Protein AF-A0A1B6CT94-F1 (afdb_monomer)

Sequence (150 aa):
MHCLALYVGDNDDYGRMLRRTLMRYLNLSLILVLRSISSAV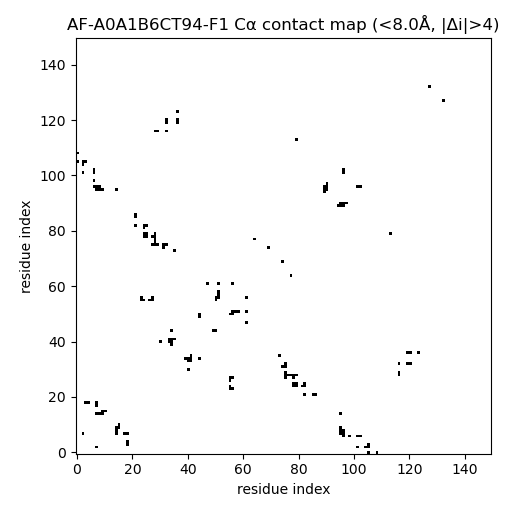KRRFPTMDHIVEAGFMTPLELQMFQAVPNVEFNTYWIPCTWFICLLKEAKKENKNLCDPQGLKIIVEEFNEFRSKCGLLWSYDWISIPLVYTQVVTLATYSFFLAALVG

Nearest PDB structures (foldseek):
  8d1n-assembly1_E  TM=9.721E-01  e=3.087E-11  Bos taurus
  6n26-assembly1_A  TM=9.338E-01  e=4.443E-11  Gallus gallus
  5t5n-assembly1_A  TM=9.372E-01  e=4.931E-11  Gallus gallus
  4rdq-assembly1_A  TM=9.658E-01  e=1.470E-10  Gallus gallus
  9ctq-assembly1_D  TM=9.428E-01  e=3.045E-10  Homo sapiens

Mean predicted aligned error: 5.52 Å

Secondary structure (DSSP, 8-state):
-HHHHHHS--SSHHHHHHHHHHHHHHHHHHHHHHHHH-HHHHHH--SHHHHHHTTSS-HHHHHHHHTS--SSS--TTHHHHHHHHHHHHHHHTTSS---HHHHHHHHHHHHHHHHHHHHHHHHHHSPPPHHHHHHHHHHHHHHHHHHHH-

Organism: NCBI:txid38151

Foldseek 3Di:
DVLLVVQQDDPDPVSVVLSVLLVLLLVQLLLLLCCVQPPVSCVCDVDVVSCCVVPSAPPVRVVVQVPPDDPPDRS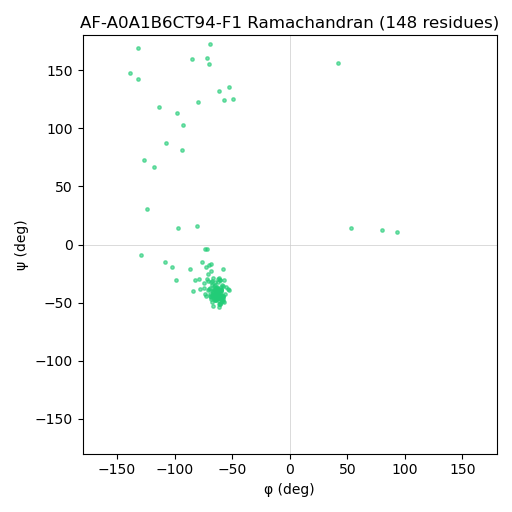SCVSVVVSVVSLVVCVVVVNRRVDPVSSVVVVVVSVVSVVVSVVSVCPSVDDDPVVVVVVVVCVVVVVVVVVVVD

Structure (mmCIF, N/CA/C/O backbone):
data_AF-A0A1B6CT94-F1
#
_entry.id   AF-A0A1B6CT94-F1
#
loop_
_atom_site.group_PDB
_atom_site.id
_atom_site.type_symbol
_atom_site.label_atom_id
_atom_site.label_alt_id
_atom_site.label_comp_id
_atom_site.label_asym_id
_atom_site.label_entity_id
_atom_site.label_seq_id
_atom_site.pdbx_PDB_ins_code
_atom_site.Cartn_x
_atom_site.Cartn_y
_atom_site.Cartn_z
_atom_site.occupancy
_atom_site.B_iso_or_equiv
_atom_site.auth_seq_id
_atom_site.auth_comp_id
_atom_site.auth_asym_id
_atom_site.auth_atom_id
_atom_site.pdbx_PDB_model_num
ATOM 1 N N . MET A 1 1 ? 4.067 3.083 14.085 1.00 63.34 1 MET A N 1
ATOM 2 C CA . MET A 1 1 ? 2.742 2.867 14.729 1.00 63.34 1 MET A CA 1
ATOM 3 C C . MET A 1 1 ? 2.818 2.280 16.150 1.00 63.34 1 MET A C 1
ATOM 5 O O . MET A 1 1 ? 1.894 1.601 16.583 1.00 63.34 1 MET A O 1
ATOM 9 N N . HIS A 1 2 ? 3.848 2.603 16.943 1.00 77.56 2 HIS A N 1
ATOM 10 C CA . HIS A 1 2 ? 3.808 2.352 18.396 1.00 77.56 2 HIS A CA 1
ATOM 11 C C . HIS A 1 2 ? 2.784 3.262 19.100 1.00 77.56 2 HIS A C 1
ATOM 13 O O . HIS A 1 2 ? 2.227 2.889 20.126 1.00 77.56 2 HIS A O 1
ATOM 19 N N . CYS A 1 3 ? 2.453 4.404 18.485 1.00 82.38 3 CYS A N 1
ATOM 20 C CA . CYS A 1 3 ? 1.421 5.341 18.926 1.00 82.38 3 CYS A CA 1
ATOM 21 C C . CYS A 1 3 ? 0.045 4.690 19.158 1.00 82.38 3 CYS A C 1
ATOM 23 O O . CYS A 1 3 ? -0.602 5.010 20.147 1.00 82.38 3 CYS A O 1
ATOM 25 N N . LEU A 1 4 ? -0.392 3.734 18.326 1.00 84.19 4 LEU A N 1
ATOM 26 C CA . LEU A 1 4 ? -1.669 3.046 18.556 1.00 84.19 4 LEU A CA 1
ATOM 27 C C . LEU A 1 4 ? -1.658 2.190 19.825 1.00 84.19 4 LEU A C 1
ATOM 29 O O . LEU A 1 4 ? -2.675 2.099 20.498 1.00 84.19 4 LEU A O 1
ATOM 33 N N . ALA A 1 5 ? -0.532 1.556 20.153 1.00 84.06 5 ALA A N 1
ATOM 34 C CA . ALA A 1 5 ? -0.419 0.766 21.377 1.00 84.06 5 ALA A CA 1
ATOM 35 C C . ALA A 1 5 ? -0.369 1.651 22.632 1.00 84.06 5 ALA A C 1
ATOM 37 O O . ALA A 1 5 ? -0.817 1.223 23.688 1.00 84.06 5 ALA A O 1
ATOM 38 N N . LEU A 1 6 ? 0.166 2.869 22.503 1.00 82.81 6 LEU A N 1
ATOM 39 C CA . LEU A 1 6 ? 0.337 3.814 23.607 1.00 82.81 6 LEU A CA 1
ATOM 40 C C . LEU A 1 6 ? -0.924 4.636 23.896 1.00 82.81 6 LEU A C 1
ATOM 42 O O . LEU A 1 6 ? -1.231 4.884 25.055 1.00 82.81 6 LEU A O 1
ATOM 46 N N . TYR A 1 7 ? -1.638 5.070 22.853 1.00 82.06 7 TYR A N 1
ATOM 47 C CA . TYR A 1 7 ? -2.717 6.057 22.982 1.00 82.06 7 TYR A CA 1
ATOM 48 C C . TYR A 1 7 ? -4.128 5.489 22.788 1.00 82.06 7 TYR A C 1
ATOM 50 O O . TYR A 1 7 ? -5.091 6.161 23.149 1.00 82.06 7 TYR A O 1
ATOM 58 N N . VAL A 1 8 ? -4.282 4.279 22.236 1.00 79.75 8 VAL A N 1
ATOM 59 C CA . VAL A 1 8 ? -5.581 3.584 22.190 1.00 79.75 8 VAL A CA 1
ATOM 60 C C . VAL A 1 8 ? -5.676 2.698 23.428 1.00 79.75 8 VAL A C 1
ATOM 62 O O . VAL A 1 8 ? -5.032 1.647 23.485 1.00 79.75 8 VAL A O 1
ATOM 65 N N . GLY A 1 9 ? -6.438 3.158 24.421 1.00 70.31 9 GLY A N 1
ATOM 66 C CA . GLY A 1 9 ? -6.381 2.667 25.797 1.00 70.31 9 GLY A CA 1
ATOM 67 C C . GLY A 1 9 ? -6.897 1.246 26.062 1.00 70.31 9 GLY A C 1
ATOM 68 O O . GLY A 1 9 ? -7.444 0.576 25.186 1.00 70.31 9 GLY A O 1
ATOM 69 N N . ASP A 1 10 ? -6.640 0.854 27.312 1.00 65.31 10 ASP A N 1
ATOM 70 C CA . ASP A 1 10 ? -6.960 -0.343 28.099 1.00 65.31 10 ASP A CA 1
ATOM 71 C C . ASP A 1 10 ? -6.865 -1.761 27.498 1.00 65.31 10 ASP A C 1
ATOM 73 O O . ASP A 1 10 ? -6.858 -2.025 26.288 1.00 65.31 10 ASP A O 1
ATOM 77 N N . ASN A 1 11 ? -6.683 -2.704 28.430 1.00 68.88 11 ASN A N 1
ATOM 78 C CA . ASN A 1 11 ? -6.577 -4.152 28.217 1.00 68.88 11 ASN A CA 1
ATOM 79 C C . ASN A 1 11 ? -7.950 -4.829 28.054 1.00 68.88 11 ASN A C 1
ATOM 81 O O . ASN A 1 11 ? -8.053 -6.051 28.171 1.00 68.88 11 ASN A O 1
ATOM 85 N N . ASP A 1 12 ? -9.001 -4.053 27.795 1.00 83.31 12 ASP A N 1
ATOM 86 C CA . ASP A 1 12 ? -10.320 -4.577 27.478 1.00 83.31 12 ASP A CA 1
ATOM 87 C C . ASP A 1 12 ? -10.334 -5.230 26.084 1.00 83.31 12 ASP A C 1
ATOM 89 O O . ASP A 1 12 ? -9.524 -4.941 25.191 1.00 83.31 12 ASP A O 1
ATOM 93 N N . ASP A 1 13 ? -11.271 -6.158 25.880 1.00 86.00 13 ASP A N 1
ATOM 94 C CA . ASP A 1 13 ? -11.415 -6.840 24.591 1.00 86.00 13 ASP A CA 1
ATOM 95 C C . ASP A 1 13 ? -11.735 -5.849 23.460 1.00 86.00 13 ASP A C 1
ATOM 97 O O . ASP A 1 13 ? -11.300 -6.048 22.320 1.00 86.00 13 ASP A O 1
ATOM 101 N N . TYR A 1 14 ? -12.436 -4.757 23.784 1.00 85.56 14 TYR A N 1
ATOM 102 C CA . TYR A 1 14 ? -12.765 -3.685 22.851 1.00 85.56 14 TYR A CA 1
ATOM 103 C C . TYR A 1 14 ? -11.521 -2.914 22.392 1.00 85.56 14 TYR A C 1
ATOM 105 O O . TYR A 1 14 ? -11.267 -2.848 21.188 1.00 85.56 14 TYR A O 1
ATOM 113 N N . GLY A 1 15 ? -10.688 -2.407 23.308 1.00 86.25 15 GLY A N 1
ATOM 114 C CA . GLY A 1 15 ? -9.435 -1.726 22.980 1.00 86.25 15 GLY A CA 1
ATOM 115 C C . GLY A 1 15 ? -8.479 -2.630 22.203 1.00 86.25 15 GLY A C 1
ATOM 116 O O . GLY A 1 15 ? -7.884 -2.210 21.203 1.00 86.25 15 GLY A O 1
ATOM 117 N N . ARG A 1 16 ? -8.402 -3.920 22.567 1.00 87.62 16 ARG A N 1
ATOM 118 C CA . ARG A 1 16 ? -7.643 -4.919 21.796 1.00 87.62 16 ARG A CA 1
ATOM 119 C C . ARG A 1 16 ? -8.163 -5.039 20.362 1.00 87.62 16 ARG A C 1
ATOM 121 O O . ARG A 1 16 ? -7.358 -5.055 19.427 1.00 87.62 16 ARG A O 1
ATOM 128 N N . MET A 1 17 ? -9.478 -5.137 20.173 1.00 90.75 17 MET A N 1
ATOM 129 C CA . MET A 1 17 ? -10.086 -5.253 18.845 1.00 90.75 17 MET A CA 1
ATOM 130 C C . MET A 1 17 ? -9.902 -3.977 18.015 1.00 90.75 17 MET A C 1
ATOM 132 O O . MET A 1 17 ? -9.577 -4.059 16.827 1.00 90.75 17 MET A O 1
ATOM 136 N N . LEU A 1 18 ? -10.026 -2.807 18.642 1.00 91.19 18 LEU A N 1
ATOM 137 C CA . LEU A 1 18 ? -9.819 -1.505 18.017 1.00 91.19 18 LEU A CA 1
ATOM 138 C C . LEU A 1 18 ? -8.384 -1.365 17.492 1.00 91.19 18 LEU A C 1
ATOM 140 O O . LEU A 1 18 ? -8.189 -1.096 16.305 1.00 91.19 18 LEU A O 1
ATOM 144 N N . ARG A 1 19 ? -7.370 -1.650 18.324 1.00 90.88 19 ARG A N 1
ATOM 145 C CA . ARG A 1 19 ? -5.951 -1.631 17.913 1.00 90.88 19 ARG A CA 1
ATOM 146 C C . ARG A 1 19 ? -5.679 -2.580 16.744 1.00 90.88 19 ARG A C 1
ATOM 148 O O . ARG A 1 19 ? -5.014 -2.198 15.780 1.00 90.88 19 ARG A O 1
ATOM 155 N N . ARG A 1 20 ? -6.213 -3.808 16.802 1.00 93.25 20 ARG A N 1
ATOM 156 C CA . ARG A 1 20 ? -6.063 -4.807 15.726 1.00 93.25 20 ARG A CA 1
ATOM 157 C C . ARG A 1 20 ? -6.700 -4.340 14.422 1.00 93.25 20 ARG A C 1
ATOM 159 O O . ARG A 1 20 ? -6.090 -4.495 13.369 1.00 93.25 20 ARG A O 1
ATOM 166 N N . THR A 1 21 ? -7.890 -3.753 14.490 1.00 95.12 21 THR A N 1
ATOM 167 C CA . THR A 1 21 ? -8.628 -3.277 13.313 1.00 95.12 21 THR A CA 1
ATOM 168 C C . THR A 1 21 ? -7.941 -2.073 12.672 1.00 95.12 21 THR A C 1
ATOM 170 O O . THR A 1 21 ? -7.717 -2.077 11.465 1.00 95.12 21 THR A O 1
ATOM 173 N N . LEU A 1 22 ? -7.494 -1.099 13.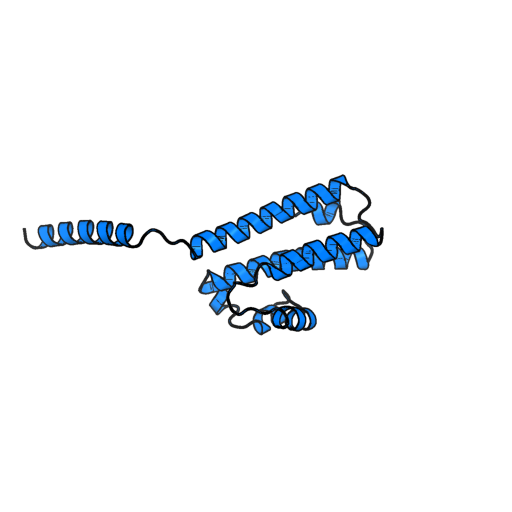472 1.00 95.00 22 LEU A N 1
ATOM 174 C CA . LEU A 1 22 ? -6.733 0.059 12.991 1.00 95.00 22 LEU A CA 1
ATOM 175 C C . LEU A 1 22 ? -5.430 -0.363 12.289 1.00 95.00 22 LEU A C 1
ATOM 177 O O . LEU A 1 22 ? -5.161 0.068 11.168 1.00 95.00 22 LEU A O 1
ATOM 181 N N . MET A 1 23 ? -4.645 -1.262 12.896 1.00 96.00 23 MET A N 1
ATOM 182 C CA . MET A 1 23 ? -3.446 -1.824 12.255 1.00 96.00 23 MET A CA 1
ATOM 183 C C . MET A 1 23 ? -3.783 -2.569 10.958 1.00 96.00 23 MET A C 1
ATOM 185 O O . MET A 1 23 ? -3.086 -2.422 9.953 1.00 96.00 23 MET A O 1
ATOM 189 N N . ARG A 1 24 ? -4.855 -3.369 10.970 1.00 97.56 24 ARG A N 1
ATOM 190 C CA . ARG A 1 24 ? -5.280 -4.156 9.811 1.00 97.56 24 ARG A CA 1
ATOM 191 C C . ARG A 1 24 ? -5.696 -3.267 8.643 1.00 97.56 24 ARG A C 1
ATOM 193 O O . ARG A 1 24 ? -5.317 -3.582 7.523 1.00 97.56 24 ARG A O 1
ATOM 200 N N . TYR A 1 25 ? -6.368 -2.141 8.879 1.00 98.12 25 TYR A N 1
ATOM 201 C CA . TYR A 1 25 ? -6.692 -1.184 7.817 1.00 98.12 25 TYR A CA 1
ATOM 202 C C . TYR A 1 25 ? -5.454 -0.564 7.165 1.00 98.12 25 TYR A C 1
ATOM 204 O O . TYR A 1 25 ? -5.440 -0.400 5.945 1.00 98.12 25 TYR A O 1
ATOM 212 N N . LEU A 1 26 ? -4.385 -0.291 7.922 1.00 97.62 26 LEU A N 1
ATOM 213 C CA . LEU A 1 26 ? -3.139 0.176 7.304 1.00 97.62 26 LEU A CA 1
ATOM 214 C C . LEU A 1 26 ? -2.475 -0.925 6.481 1.00 97.62 26 LEU A C 1
ATOM 216 O O . LEU A 1 26 ? -2.105 -0.694 5.332 1.00 97.62 26 LEU A O 1
ATOM 220 N N . ASN A 1 27 ? -2.395 -2.142 7.020 1.00 97.75 27 ASN A N 1
ATOM 221 C CA . ASN A 1 27 ? -1.861 -3.286 6.280 1.00 97.75 27 ASN A CA 1
ATOM 222 C C . ASN A 1 27 ? -2.670 -3.568 5.005 1.00 97.75 27 ASN A C 1
ATOM 224 O O . ASN A 1 27 ? -2.094 -3.878 3.964 1.00 97.75 27 ASN A O 1
ATOM 228 N N . LEU A 1 28 ? -3.994 -3.408 5.068 1.00 98.06 28 LEU A N 1
ATOM 229 C CA . LEU A 1 28 ? -4.884 -3.566 3.928 1.00 98.06 28 LEU A CA 1
ATOM 230 C C . LEU A 1 28 ? -4.659 -2.471 2.873 1.00 98.06 28 LEU A C 1
ATOM 232 O O . LEU A 1 28 ? -4.557 -2.773 1.689 1.00 98.06 28 LEU A O 1
ATOM 236 N N . SER A 1 29 ? -4.505 -1.208 3.276 1.00 97.69 29 SER A N 1
ATOM 237 C CA . SER A 1 29 ? -4.124 -0.137 2.342 1.00 97.69 29 SER A CA 1
ATOM 238 C C . SER A 1 29 ? -2.793 -0.447 1.650 1.00 97.69 29 SER A C 1
ATOM 240 O O . SER A 1 29 ? -2.672 -0.282 0.436 1.00 97.69 29 SER A O 1
ATOM 242 N N . LEU A 1 30 ? -1.793 -0.912 2.407 1.00 97.88 30 LEU A N 1
ATOM 243 C CA . LEU A 1 30 ? -0.478 -1.240 1.863 1.00 97.88 30 LEU A CA 1
ATOM 244 C C . LEU A 1 30 ? -0.555 -2.400 0.865 1.00 97.88 30 LEU A C 1
ATOM 246 O O . LEU A 1 30 ? -0.001 -2.295 -0.228 1.00 97.88 30 LEU A O 1
ATOM 250 N N . ILE A 1 31 ? -1.254 -3.491 1.203 1.00 97.56 31 ILE A N 1
ATOM 251 C CA . ILE A 1 31 ? -1.344 -4.652 0.311 1.00 97.56 31 ILE A CA 1
ATOM 252 C C . ILE A 1 31 ? -2.087 -4.310 -0.985 1.00 97.56 31 ILE A C 1
ATOM 254 O O . ILE A 1 31 ? -1.694 -4.793 -2.043 1.00 97.56 31 ILE A O 1
ATOM 258 N N . LEU A 1 32 ? -3.097 -3.434 -0.935 1.00 96.88 32 LEU A N 1
ATOM 259 C CA . LEU A 1 32 ? -3.823 -2.975 -2.122 1.00 96.88 32 LEU A CA 1
ATOM 260 C C . LEU A 1 32 ? -2.933 -2.144 -3.062 1.00 96.88 32 LEU A C 1
ATOM 262 O O . LEU A 1 32 ? -2.933 -2.398 -4.271 1.00 96.88 32 LEU A O 1
ATOM 266 N N . VAL A 1 33 ? -2.123 -1.218 -2.527 1.00 96.88 33 VAL A N 1
ATOM 267 C CA . VAL A 1 33 ? -1.120 -0.494 -3.335 1.00 96.88 33 VAL A CA 1
ATOM 268 C C . VAL A 1 33 ? -0.111 -1.468 -3.927 1.00 96.88 33 VAL A C 1
ATOM 270 O O . VAL A 1 33 ? 0.074 -1.503 -5.141 1.00 96.88 33 VAL A O 1
ATOM 273 N N . LEU A 1 34 ? 0.511 -2.302 -3.089 1.00 97.44 34 LEU A N 1
ATOM 274 C CA . LEU A 1 34 ? 1.564 -3.220 -3.523 1.00 97.44 34 LEU A CA 1
ATOM 275 C C . LEU A 1 34 ? 1.070 -4.209 -4.579 1.00 97.44 34 LEU A C 1
ATOM 277 O O . LEU A 1 34 ? 1.776 -4.484 -5.540 1.00 97.44 34 L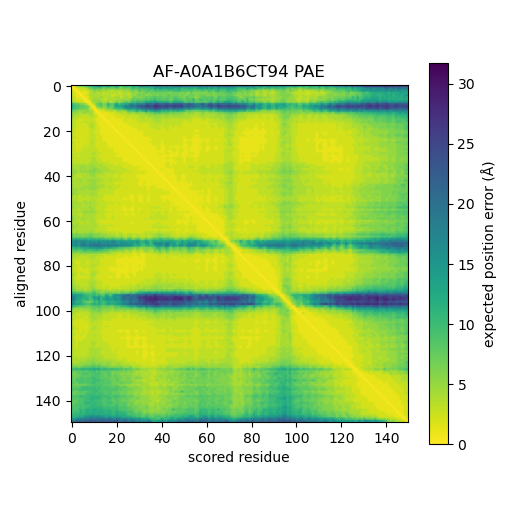EU A O 1
ATOM 281 N N . ARG A 1 35 ? -0.155 -4.716 -4.444 1.00 96.00 35 ARG A N 1
ATOM 282 C CA . ARG A 1 35 ? -0.794 -5.579 -5.442 1.00 96.00 35 ARG A CA 1
ATOM 283 C C . ARG A 1 35 ? -0.962 -4.894 -6.801 1.00 96.00 35 ARG A C 1
ATOM 285 O O . ARG A 1 35 ? -0.966 -5.577 -7.822 1.00 96.00 35 ARG A O 1
ATOM 292 N N . SER A 1 36 ? -1.136 -3.576 -6.808 1.00 94.06 36 SER A N 1
ATOM 293 C CA . SER A 1 36 ? -1.348 -2.798 -8.030 1.00 94.06 36 SER A CA 1
ATOM 294 C C . SER A 1 36 ? -0.042 -2.554 -8.784 1.00 94.06 36 SER A C 1
ATOM 296 O O . SER A 1 36 ? -0.037 -2.665 -10.003 1.00 94.06 36 SER A O 1
ATOM 298 N N . ILE A 1 37 ? 1.052 -2.316 -8.053 1.00 95.56 37 ILE A N 1
ATOM 299 C CA . ILE A 1 37 ? 2.350 -1.908 -8.619 1.00 95.56 37 ILE A CA 1
ATOM 300 C C . ILE A 1 37 ? 3.379 -3.055 -8.703 1.00 95.56 37 ILE A C 1
ATOM 302 O O . ILE A 1 37 ? 4.360 -2.985 -9.433 1.00 95.56 37 ILE A O 1
ATOM 306 N N . SER A 1 38 ? 3.198 -4.142 -7.941 1.00 97.00 38 SER A N 1
ATOM 307 C CA . SER A 1 38 ? 4.145 -5.264 -7.872 1.00 97.00 38 SER A CA 1
ATOM 308 C C . SER A 1 38 ? 3.556 -6.547 -8.448 1.00 97.00 38 SER A C 1
ATOM 310 O O . SER A 1 38 ? 2.621 -7.137 -7.901 1.00 97.00 38 SER A O 1
ATOM 312 N N . SER A 1 39 ? 4.184 -7.065 -9.507 1.00 96.56 39 SER A N 1
ATOM 313 C CA . SER A 1 39 ? 3.808 -8.342 -10.129 1.00 96.56 39 SER A CA 1
ATOM 314 C C . SER A 1 39 ? 3.958 -9.540 -9.181 1.00 96.56 39 SER A C 1
ATOM 316 O O . SER A 1 39 ? 3.175 -10.488 -9.244 1.00 96.56 39 SER A O 1
ATOM 318 N N . ALA A 1 40 ? 4.927 -9.508 -8.261 1.00 97.94 40 ALA A N 1
ATOM 319 C CA . ALA A 1 40 ? 5.100 -10.544 -7.245 1.00 97.94 40 ALA A CA 1
ATOM 320 C C . ALA A 1 40 ? 3.919 -10.577 -6.264 1.00 97.94 40 ALA A C 1
ATOM 322 O O . ALA A 1 40 ? 3.370 -11.646 -5.996 1.00 97.94 40 ALA A O 1
ATOM 323 N N . VAL A 1 41 ? 3.477 -9.409 -5.788 1.00 97.62 41 VAL A N 1
ATOM 324 C CA . VAL A 1 41 ? 2.332 -9.304 -4.872 1.00 97.62 41 VAL A CA 1
ATOM 325 C C . VAL A 1 41 ? 1.024 -9.616 -5.599 1.00 97.62 41 VAL A C 1
ATOM 327 O O . VAL A 1 41 ? 0.199 -10.350 -5.059 1.00 97.62 41 VAL A O 1
ATOM 330 N N . LYS A 1 42 ? 0.861 -9.171 -6.852 1.00 96.75 42 LYS A N 1
ATOM 331 C CA . LYS A 1 42 ? -0.301 -9.511 -7.690 1.00 96.75 42 LYS A CA 1
ATOM 332 C C . LYS A 1 42 ? -0.439 -11.015 -7.929 1.00 96.75 42 LYS A C 1
ATOM 334 O O . LYS A 1 42 ? -1.553 -11.524 -7.891 1.00 96.75 42 LYS A O 1
ATOM 339 N N . ARG A 1 43 ? 0.673 -11.735 -8.128 1.00 97.56 43 ARG A N 1
ATOM 340 C CA . ARG A 1 43 ? 0.672 -13.207 -8.241 1.00 97.56 43 ARG A CA 1
ATOM 341 C C . ARG A 1 43 ? 0.308 -13.901 -6.931 1.00 97.56 43 ARG A C 1
ATOM 343 O O . ARG A 1 43 ? -0.337 -14.938 -6.9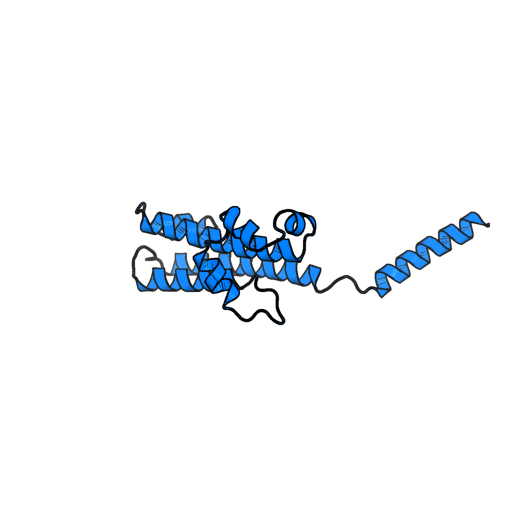71 1.00 97.56 43 ARG A O 1
ATOM 350 N N . ARG A 1 44 ? 0.708 -13.341 -5.785 1.00 97.62 44 ARG A N 1
ATOM 351 C CA . ARG A 1 44 ? 0.355 -13.885 -4.465 1.00 97.62 44 ARG A CA 1
ATOM 352 C C . ARG A 1 44 ? -1.104 -13.620 -4.087 1.00 97.62 44 ARG A C 1
ATOM 354 O O . ARG A 1 44 ? -1.710 -14.456 -3.431 1.00 97.62 44 ARG A O 1
ATOM 361 N N . PHE A 1 45 ? -1.663 -12.487 -4.510 1.00 97.44 45 PHE A N 1
ATOM 362 C CA . PHE A 1 45 ? -3.052 -12.109 -4.241 1.00 97.44 45 PHE A CA 1
ATOM 363 C C . PHE A 1 45 ? -3.801 -11.770 -5.548 1.00 97.44 45 PHE A C 1
ATOM 365 O O . PHE A 1 45 ? -4.067 -10.597 -5.815 1.00 97.44 45 PHE A O 1
ATOM 372 N N . PRO A 1 46 ? -4.147 -12.747 -6.410 1.00 96.25 46 PRO A N 1
ATOM 373 C CA . PRO A 1 46 ? -4.732 -12.487 -7.734 1.00 96.25 46 PRO A CA 1
ATOM 374 C C . PRO A 1 46 ? -6.186 -12.012 -7.733 1.00 96.25 46 PRO A C 1
ATOM 376 O O . PRO A 1 46 ? -6.610 -11.384 -8.702 1.00 96.25 46 PRO A O 1
ATOM 379 N N . THR A 1 47 ? -6.932 -12.230 -6.652 1.00 95.81 47 THR A N 1
ATOM 380 C CA . THR A 1 47 ? -8.303 -11.718 -6.483 1.00 95.81 47 THR A CA 1
ATOM 381 C C . THR A 1 47 ? -8.461 -11.053 -5.119 1.00 95.81 47 THR A C 1
ATOM 383 O O . THR A 1 47 ? -7.569 -11.146 -4.273 1.00 95.81 47 THR A O 1
ATOM 386 N N . MET A 1 48 ? -9.579 -10.353 -4.908 1.00 95.31 48 MET A N 1
ATOM 387 C CA . MET A 1 48 ? -9.906 -9.812 -3.585 1.00 95.31 48 MET A CA 1
ATOM 388 C C . MET A 1 48 ? -10.195 -10.927 -2.571 1.00 95.31 48 MET A C 1
ATOM 390 O O . MET A 1 48 ? -9.875 -10.762 -1.399 1.00 95.31 48 MET A O 1
ATOM 394 N N . ASP A 1 49 ? -10.689 -12.087 -3.011 1.00 96.75 49 ASP A N 1
ATOM 395 C CA . ASP A 1 49 ? -10.936 -13.232 -2.123 1.00 96.75 49 ASP A CA 1
ATOM 396 C C . ASP A 1 49 ? -9.642 -13.730 -1.474 1.00 96.75 49 ASP A C 1
ATOM 398 O O . ASP A 1 49 ? -9.614 -13.963 -0.272 1.00 96.75 49 ASP A O 1
ATOM 402 N N . HIS A 1 50 ? -8.521 -13.739 -2.207 1.00 97.75 50 HIS A N 1
ATOM 403 C CA . HIS A 1 50 ? -7.207 -14.075 -1.639 1.00 97.75 50 HIS A CA 1
ATOM 404 C C . HIS A 1 50 ? -6.775 -13.099 -0.527 1.00 97.75 50 HIS A C 1
ATOM 406 O O . HIS A 1 50 ? -6.015 -13.465 0.368 1.00 97.75 50 HIS A O 1
ATOM 412 N N . ILE A 1 51 ? -7.223 -11.839 -0.582 1.00 97.25 51 ILE A N 1
ATOM 413 C CA . ILE A 1 51 ? -6.956 -10.837 0.464 1.00 97.25 51 ILE A CA 1
ATOM 414 C C . ILE A 1 51 ? -7.813 -11.126 1.703 1.00 97.25 51 ILE A C 1
ATOM 416 O O . ILE A 1 51 ? -7.331 -10.969 2.831 1.00 97.25 51 ILE A O 1
ATOM 420 N N . VAL A 1 52 ? -9.058 -11.567 1.495 1.00 97.69 52 VAL A N 1
ATOM 421 C CA . VAL A 1 52 ? -9.970 -11.981 2.567 1.00 97.69 52 VAL A CA 1
ATOM 422 C C . VAL A 1 52 ? -9.473 -13.255 3.249 1.00 97.69 52 VAL A C 1
ATOM 424 O O . VAL A 1 52 ? -9.326 -13.273 4.468 1.00 97.69 52 VAL A O 1
ATOM 427 N N . GLU A 1 53 ? -9.125 -14.286 2.480 1.00 97.06 53 GLU A N 1
ATOM 428 C CA . GLU A 1 53 ? -8.582 -15.556 2.981 1.00 97.06 53 GLU A CA 1
ATOM 429 C C . GLU A 1 53 ? -7.279 -15.362 3.767 1.00 97.06 53 GLU A C 1
ATOM 431 O O . GLU A 1 53 ? -7.060 -16.004 4.793 1.00 97.06 53 GLU A O 1
ATOM 436 N N . ALA A 1 54 ? -6.432 -14.423 3.337 1.00 96.44 54 ALA A N 1
ATOM 437 C CA . ALA A 1 54 ? -5.210 -14.061 4.051 1.00 96.44 54 ALA A CA 1
ATOM 438 C C . ALA A 1 54 ? -5.452 -13.231 5.331 1.00 96.44 54 ALA A C 1
ATOM 440 O O . ALA A 1 54 ? -4.498 -12.918 6.045 1.00 96.44 54 ALA A O 1
ATOM 441 N N . GLY A 1 55 ? -6.701 -12.859 5.631 1.00 96.19 55 GLY A N 1
ATOM 442 C CA . GLY A 1 55 ? -7.090 -12.165 6.859 1.00 96.19 55 GLY A CA 1
ATOM 443 C C . GLY A 1 55 ? -6.825 -10.657 6.867 1.00 96.19 55 GLY A C 1
ATOM 444 O O . GLY A 1 55 ? -6.902 -10.028 7.926 1.00 96.19 55 GLY A O 1
ATOM 445 N N . PHE A 1 56 ? -6.517 -10.045 5.718 1.00 96.81 56 PHE A N 1
ATOM 446 C CA . PHE A 1 56 ? -6.349 -8.588 5.628 1.00 96.81 56 PHE A CA 1
ATOM 447 C C . PHE A 1 56 ? -7.695 -7.852 5.582 1.00 96.81 56 PHE A C 1
ATOM 449 O O . PHE A 1 56 ? -7.802 -6.730 6.081 1.00 96.81 56 PHE A O 1
ATOM 456 N N . MET A 1 57 ? -8.727 -8.489 5.031 1.00 96.94 57 MET A N 1
ATOM 457 C CA . MET A 1 57 ? -10.074 -7.941 4.870 1.00 96.94 57 MET A CA 1
ATOM 458 C C . MET A 1 57 ? -11.106 -8.961 5.361 1.00 96.94 57 MET A C 1
ATOM 460 O O . MET A 1 57 ? -10.924 -10.159 5.176 1.00 96.94 57 MET A O 1
ATOM 464 N N . THR A 1 58 ? -12.180 -8.513 6.005 1.00 97.38 58 THR A N 1
ATOM 465 C CA . THR A 1 58 ? -13.296 -9.402 6.367 1.00 97.38 58 THR A CA 1
ATOM 466 C C . THR A 1 58 ? -14.282 -9.550 5.199 1.00 97.38 58 THR A C 1
ATOM 468 O O . THR A 1 58 ? -14.330 -8.677 4.331 1.00 97.38 58 THR A O 1
ATOM 471 N N . PRO A 1 59 ? -15.126 -10.599 5.161 1.00 97.19 59 PRO A N 1
ATOM 472 C CA . PRO A 1 59 ? -16.140 -10.732 4.110 1.00 97.19 59 PRO A CA 1
ATOM 473 C C . PRO A 1 59 ? -17.115 -9.545 4.051 1.00 97.19 59 PRO A C 1
ATOM 475 O O . PRO A 1 59 ? -17.514 -9.124 2.969 1.00 97.19 59 PRO A O 1
ATOM 478 N N . LEU A 1 60 ? -17.461 -8.967 5.206 1.00 96.62 60 LEU A N 1
ATOM 479 C CA . LEU A 1 60 ? -18.315 -7.778 5.279 1.00 96.62 60 LEU A CA 1
ATOM 480 C C . LEU A 1 60 ? -17.620 -6.549 4.680 1.00 96.62 60 LEU A C 1
ATOM 482 O O . LEU A 1 60 ? -18.214 -5.800 3.910 1.00 96.62 60 LEU A O 1
ATOM 486 N N . GLU A 1 61 ? -16.342 -6.356 4.994 1.00 97.25 61 GLU A N 1
ATOM 487 C CA . GLU A 1 61 ? -15.560 -5.266 4.412 1.00 97.25 61 GLU A CA 1
ATOM 488 C C . GLU A 1 61 ? -15.373 -5.429 2.910 1.00 97.25 61 GLU A C 1
ATOM 490 O O . GLU A 1 61 ? -15.346 -4.424 2.210 1.00 97.25 61 GLU A O 1
ATOM 495 N N . LEU A 1 62 ? -15.288 -6.661 2.399 1.00 96.12 62 LEU A N 1
ATOM 496 C CA . LEU A 1 62 ? -15.255 -6.902 0.959 1.00 96.12 62 LEU A CA 1
ATOM 497 C C . LEU A 1 62 ? -16.543 -6.421 0.286 1.00 96.12 62 LEU A C 1
ATOM 499 O O . LEU A 1 62 ? -16.473 -5.751 -0.742 1.00 96.12 62 LEU A O 1
ATOM 503 N N . GLN A 1 63 ? -17.704 -6.693 0.884 1.00 96.19 63 GLN A N 1
ATOM 504 C CA . GLN A 1 63 ? -18.981 -6.186 0.374 1.00 96.19 63 GLN A CA 1
ATOM 505 C C . GLN A 1 63 ? -19.004 -4.652 0.370 1.00 96.19 63 GLN A C 1
ATOM 507 O O . GLN A 1 63 ? -19.350 -4.037 -0.637 1.00 96.19 63 GLN A O 1
ATOM 512 N N . MET A 1 64 ? -18.566 -4.023 1.466 1.00 95.25 64 MET A N 1
ATOM 513 C CA . MET A 1 64 ? -18.459 -2.562 1.554 1.00 95.25 64 MET A CA 1
ATOM 514 C C . MET A 1 64 ? -17.462 -1.991 0.539 1.00 95.25 64 MET A C 1
ATOM 516 O O . MET A 1 64 ? -17.706 -0.934 -0.033 1.00 95.25 64 MET A O 1
ATOM 520 N N . PHE A 1 65 ? -16.346 -2.681 0.305 1.00 94.69 65 PHE A N 1
ATOM 521 C CA . PHE A 1 65 ? -15.320 -2.291 -0.656 1.00 94.69 65 PHE A CA 1
ATOM 522 C C . PHE A 1 65 ? -15.840 -2.347 -2.094 1.00 94.69 65 PHE A C 1
ATOM 524 O O . PHE A 1 65 ? -15.604 -1.423 -2.865 1.00 94.69 65 PHE A O 1
ATOM 531 N N . GLN A 1 66 ? -16.570 -3.408 -2.445 1.00 92.94 66 GLN A N 1
ATOM 532 C CA . GLN A 1 66 ? -17.167 -3.597 -3.770 1.00 92.94 66 GLN A CA 1
ATOM 533 C C . GLN A 1 66 ? -18.344 -2.651 -4.036 1.00 92.94 66 GLN A C 1
ATOM 535 O O . GLN A 1 66 ? -18.623 -2.338 -5.189 1.00 92.94 66 GLN A O 1
ATOM 540 N N . ALA A 1 67 ? -19.016 -2.173 -2.985 1.00 92.56 67 ALA A N 1
ATOM 541 C CA . ALA A 1 67 ? -20.081 -1.183 -3.105 1.00 92.56 67 ALA A CA 1
ATOM 542 C C . ALA A 1 67 ? -19.568 0.215 -3.497 1.00 92.56 67 ALA A C 1
ATOM 544 O O . ALA A 1 67 ? -20.355 1.052 -3.939 1.00 92.56 67 ALA A O 1
ATOM 545 N N . VAL A 1 68 ? -18.267 0.491 -3.337 1.00 90.62 68 VAL A N 1
ATOM 546 C CA . VAL A 1 68 ? -17.670 1.762 -3.760 1.00 90.62 68 VAL A CA 1
ATOM 547 C C . VAL A 1 68 ? -17.426 1.728 -5.274 1.00 90.62 68 VAL A C 1
ATOM 549 O O . VAL A 1 68 ? -16.684 0.861 -5.741 1.00 90.62 68 VAL A O 1
ATOM 552 N N . PRO A 1 69 ? -17.983 2.677 -6.054 1.00 83.44 69 PRO A N 1
ATOM 553 C CA . PRO A 1 69 ? -17.741 2.748 -7.492 1.00 83.44 69 PRO A CA 1
ATOM 554 C C . PRO A 1 69 ? -16.242 2.865 -7.798 1.00 83.44 69 PRO A C 1
ATOM 556 O O . PRO A 1 69 ? -15.568 3.773 -7.313 1.00 83.44 69 PRO A O 1
ATOM 559 N N . ASN A 1 70 ? -15.716 1.945 -8.605 1.00 76.31 70 ASN A N 1
ATOM 560 C CA . ASN A 1 70 ? -14.278 1.754 -8.825 1.00 76.31 70 ASN A CA 1
ATOM 561 C C . ASN A 1 70 ? -13.871 1.845 -10.307 1.00 76.31 70 ASN A C 1
ATOM 563 O O . ASN A 1 70 ? -12.924 1.191 -10.736 1.00 76.31 70 ASN A O 1
ATOM 567 N N . VAL A 1 71 ? -14.591 2.650 -11.092 1.00 68.62 71 VAL A N 1
ATOM 568 C CA . VAL A 1 71 ? -14.498 2.650 -12.563 1.00 68.62 71 VAL A CA 1
ATOM 569 C C . VAL A 1 71 ? -13.179 3.241 -13.084 1.00 68.62 71 VAL A C 1
ATOM 571 O O . VAL A 1 71 ? -12.678 2.787 -14.107 1.00 68.62 71 VAL A O 1
ATOM 574 N N . GLU A 1 72 ? -12.585 4.209 -12.378 1.00 68.31 72 GLU A N 1
ATOM 575 C CA . GLU A 1 72 ? -11.476 5.015 -12.927 1.00 68.31 72 GLU A CA 1
ATOM 576 C C . GLU A 1 72 ? -10.231 5.107 -12.032 1.00 68.31 72 GLU A C 1
ATOM 578 O O . GLU A 1 72 ? -9.191 5.594 -12.474 1.00 68.31 72 GLU A O 1
ATOM 583 N N . PHE A 1 73 ? -10.288 4.635 -10.782 1.00 77.25 73 PHE A N 1
ATOM 584 C CA . PHE A 1 73 ? -9.223 4.897 -9.811 1.00 77.25 73 PHE A CA 1
ATOM 585 C C . PHE A 1 73 ? -8.870 3.683 -8.964 1.00 77.25 73 PHE A C 1
ATOM 587 O O . PHE A 1 73 ? -9.722 2.879 -8.585 1.00 77.25 73 PHE A O 1
ATOM 594 N N . ASN A 1 74 ? -7.591 3.599 -8.598 1.00 84.06 74 ASN A N 1
ATOM 595 C CA . ASN A 1 74 ? -7.126 2.648 -7.603 1.00 84.06 74 ASN A CA 1
ATOM 596 C C . ASN A 1 74 ? -7.812 2.917 -6.253 1.00 84.06 74 ASN A C 1
ATOM 598 O O . ASN A 1 74 ? -7.853 4.049 -5.771 1.00 84.06 74 ASN A O 1
ATOM 602 N N . THR A 1 75 ? -8.330 1.867 -5.625 1.00 92.06 75 THR A N 1
ATOM 603 C CA . THR A 1 75 ? -9.140 1.927 -4.405 1.00 92.06 75 THR A CA 1
ATOM 604 C C . THR A 1 75 ? -8.350 1.680 -3.114 1.00 92.06 75 THR A C 1
ATOM 606 O O . THR A 1 75 ? -8.942 1.499 -2.049 1.00 92.06 75 THR A O 1
ATOM 609 N N . TYR A 1 76 ? -7.012 1.730 -3.151 1.00 94.44 76 TYR A N 1
ATOM 610 C CA . TYR A 1 76 ? -6.169 1.552 -1.957 1.00 94.44 76 TYR A CA 1
ATOM 611 C C . TYR A 1 76 ? -6.451 2.551 -0.823 1.00 94.44 76 TYR A C 1
ATOM 613 O O . TYR A 1 76 ? -6.101 2.297 0.326 1.00 94.44 76 TYR A O 1
ATOM 621 N N . TRP A 1 77 ? -7.061 3.697 -1.131 1.00 95.00 77 TRP A N 1
ATOM 622 C CA . TRP A 1 77 ? -7.402 4.736 -0.163 1.00 95.00 77 TRP A CA 1
ATOM 623 C C . TRP A 1 77 ? -8.632 4.390 0.689 1.00 95.00 77 TRP A C 1
ATOM 625 O O . TRP A 1 77 ? -8.841 5.027 1.720 1.00 95.00 77 TRP A O 1
ATOM 635 N N . ILE A 1 78 ? -9.442 3.400 0.302 1.00 96.06 78 ILE A N 1
ATOM 636 C CA . ILE A 1 78 ? -10.680 3.055 1.016 1.00 96.06 78 ILE A CA 1
ATOM 637 C C . ILE A 1 78 ? -10.397 2.650 2.481 1.00 96.06 78 ILE A C 1
ATOM 639 O O . ILE A 1 78 ? -10.987 3.258 3.379 1.00 96.06 78 ILE A O 1
ATOM 643 N N . PRO A 1 79 ? -9.445 1.740 2.783 1.00 97.31 79 PRO A N 1
ATOM 644 C CA . PRO A 1 79 ? -9.086 1.418 4.167 1.00 97.31 79 PRO A CA 1
ATOM 645 C C . PRO A 1 79 ? -8.514 2.605 4.952 1.00 97.31 79 PRO A C 1
ATOM 647 O O . PRO A 1 79 ? -8.711 2.689 6.163 1.00 97.31 79 PRO A O 1
ATOM 650 N N . CYS A 1 80 ? -7.841 3.555 4.288 1.00 97.19 80 CYS A N 1
ATOM 651 C CA . CYS A 1 80 ? -7.404 4.801 4.926 1.00 97.19 80 CYS A CA 1
ATOM 652 C C . CYS A 1 80 ? -8.605 5.621 5.428 1.00 97.19 80 CYS A C 1
ATOM 654 O O . CYS A 1 80 ? -8.566 6.164 6.532 1.00 97.19 80 CYS A O 1
ATOM 656 N N . THR A 1 81 ? -9.685 5.690 4.648 1.00 96.38 81 THR A N 1
ATOM 657 C CA . THR A 1 81 ? -10.928 6.347 5.072 1.00 96.38 81 THR A CA 1
ATOM 658 C C . THR A 1 81 ? -11.564 5.611 6.246 1.00 96.38 81 THR A C 1
ATOM 660 O O . THR A 1 81 ? -11.924 6.247 7.237 1.00 96.38 81 THR A O 1
ATOM 663 N N . TRP A 1 82 ? -11.635 4.277 6.191 1.00 97.56 82 TRP A N 1
ATOM 664 C CA . TRP A 1 82 ? -12.160 3.464 7.294 1.00 97.56 82 TRP A CA 1
ATOM 665 C C . TRP A 1 82 ? -11.366 3.641 8.589 1.00 97.56 82 TRP A C 1
ATOM 667 O O . TRP A 1 82 ? -11.966 3.753 9.654 1.00 97.56 82 TRP A O 1
ATOM 677 N N . PHE A 1 83 ? -10.037 3.743 8.505 1.00 96.88 83 PHE A N 1
ATOM 678 C CA . PHE A 1 83 ? -9.173 4.037 9.649 1.00 96.88 83 PHE A CA 1
ATOM 679 C C . PHE A 1 83 ? -9.558 5.352 10.333 1.00 96.88 83 PHE A C 1
ATOM 681 O O . PHE A 1 83 ? -9.757 5.381 11.546 1.00 96.88 83 PHE A O 1
ATOM 688 N N . ILE A 1 84 ? -9.717 6.433 9.565 1.00 95.69 84 ILE A N 1
ATOM 689 C CA . ILE A 1 84 ? -10.093 7.741 10.116 1.00 95.69 84 ILE A CA 1
ATOM 690 C C . ILE A 1 84 ? -11.520 7.732 10.670 1.00 95.69 84 ILE A C 1
ATOM 692 O O . ILE A 1 84 ? -11.762 8.328 11.719 1.00 95.69 84 ILE A O 1
ATOM 696 N N . CYS A 1 85 ? -12.464 7.068 10.000 1.00 94.88 85 CYS A N 1
ATOM 697 C CA . CYS A 1 85 ? -13.834 6.923 10.495 1.00 94.88 85 CYS A CA 1
ATOM 698 C C . CYS A 1 85 ? -13.871 6.176 11.832 1.00 94.88 85 CYS A C 1
ATOM 700 O O . CYS A 1 85 ? -14.447 6.689 12.788 1.00 94.88 85 CYS A O 1
ATOM 702 N N . LEU A 1 86 ? -13.179 5.038 11.925 1.00 93.25 86 LEU A N 1
ATOM 703 C CA . LEU A 1 86 ? -13.092 4.244 13.149 1.00 93.25 86 LEU A CA 1
ATOM 704 C C . LEU A 1 86 ? -12.423 5.027 14.286 1.00 93.25 86 LEU A C 1
ATOM 706 O O . LEU A 1 86 ? -12.879 4.993 15.425 1.00 93.25 86 LEU A O 1
ATOM 710 N N . LEU A 1 87 ? -11.372 5.792 13.979 1.00 91.00 87 LEU A N 1
ATOM 711 C CA . LEU A 1 87 ? -10.695 6.640 14.959 1.00 91.00 87 LEU A CA 1
ATOM 712 C C . LEU A 1 87 ? -11.605 7.774 15.474 1.00 91.00 87 LEU A C 1
ATOM 714 O O . LEU A 1 87 ? -11.594 8.090 16.664 1.00 91.00 87 LEU A O 1
ATOM 718 N N . LYS A 1 88 ? -12.422 8.376 14.598 1.00 90.25 88 LYS A N 1
ATOM 719 C CA . LYS A 1 88 ? -13.418 9.397 14.973 1.00 90.25 88 LYS A CA 1
ATOM 720 C C . LYS A 1 88 ? -14.541 8.819 15.833 1.00 90.25 88 LYS A C 1
ATOM 722 O O . LYS A 1 88 ? -14.964 9.472 16.785 1.00 90.25 88 LYS A O 1
ATOM 727 N N . GLU A 1 89 ? -15.018 7.625 15.505 1.00 89.75 89 GLU A N 1
ATOM 728 C CA . GLU A 1 89 ? -16.053 6.925 16.265 1.00 89.75 89 GLU A CA 1
ATOM 729 C C . GLU A 1 89 ? -15.554 6.555 17.663 1.00 89.75 89 GLU A C 1
ATOM 731 O O . GLU A 1 89 ? -16.174 6.933 18.657 1.00 89.75 89 GLU A O 1
ATOM 736 N N . ALA A 1 90 ? -14.359 5.966 17.753 1.00 87.00 90 ALA A N 1
ATOM 737 C CA . ALA A 1 90 ? -13.724 5.649 19.027 1.00 87.00 90 ALA A CA 1
ATOM 738 C C . ALA A 1 90 ? -13.515 6.897 19.909 1.00 87.00 90 ALA A C 1
ATOM 740 O O . ALA A 1 90 ? -13.667 6.825 21.128 1.00 87.00 90 ALA A O 1
ATOM 741 N N . LYS A 1 91 ? -13.226 8.062 19.307 1.00 85.19 91 LYS A N 1
ATOM 742 C CA . LYS A 1 91 ? -13.178 9.343 20.028 1.00 85.19 91 LYS A CA 1
ATOM 743 C C . LYS A 1 91 ? -14.557 9.761 20.549 1.00 85.19 91 LYS A C 1
ATOM 745 O O . LYS A 1 91 ? -14.667 10.195 21.690 1.00 85.19 91 LYS A O 1
ATOM 750 N N . LYS A 1 92 ? -15.602 9.670 19.718 1.00 83.06 92 LYS A N 1
ATOM 751 C CA . LYS A 1 92 ? -16.968 10.101 20.068 1.00 83.06 92 LYS A CA 1
ATOM 752 C C . LYS A 1 92 ? -17.543 9.293 21.227 1.00 83.06 92 LYS A C 1
ATOM 754 O O . LYS A 1 92 ? -18.248 9.850 22.061 1.00 83.06 92 LYS A O 1
ATOM 759 N N . GLU A 1 93 ? -17.246 8.001 21.282 1.00 76.50 93 GLU A N 1
ATOM 760 C CA . GLU A 1 93 ? -17.742 7.138 22.351 1.00 76.50 93 GLU A CA 1
ATOM 761 C C . GLU A 1 93 ? -17.070 7.391 23.712 1.00 76.50 93 GLU A C 1
ATOM 763 O O . GLU A 1 93 ? -17.485 6.785 24.694 1.00 76.50 93 GLU A O 1
ATOM 768 N N . ASN A 1 94 ? -16.063 8.276 23.807 1.00 65.19 94 ASN A N 1
ATOM 769 C CA . ASN A 1 94 ? -15.252 8.526 25.014 1.00 65.19 94 ASN A CA 1
ATOM 770 C C . ASN A 1 94 ? -14.617 7.256 25.626 1.00 65.19 94 ASN A C 1
ATOM 772 O O . ASN A 1 94 ? -14.118 7.282 26.749 1.00 65.19 94 ASN A O 1
ATOM 776 N N . LYS A 1 95 ? -14.595 6.144 24.885 1.00 61.12 95 LYS A N 1
ATOM 777 C CA . LYS A 1 95 ? -14.083 4.846 25.331 1.00 61.12 95 LYS A CA 1
ATOM 778 C C . LYS A 1 95 ? -12.619 4.691 24.933 1.00 61.12 95 LYS A C 1
ATOM 780 O O . LYS A 1 95 ? -12.325 4.027 23.951 1.00 61.12 95 LYS A O 1
ATOM 785 N N . ASN A 1 96 ? -11.695 5.262 25.705 1.00 58.97 96 ASN A N 1
ATOM 786 C CA . ASN A 1 96 ? -10.256 4.918 25.668 1.00 58.97 96 ASN A CA 1
ATOM 787 C C . ASN A 1 96 ? -9.355 5.783 24.747 1.00 58.97 96 ASN A C 1
ATOM 789 O O . ASN A 1 96 ? -8.183 5.457 24.570 1.00 58.97 96 ASN A O 1
ATOM 793 N N . LEU A 1 97 ? -9.846 6.905 24.201 1.00 62.72 97 LEU A N 1
ATOM 794 C CA . LEU A 1 97 ? -9.050 7.923 23.478 1.00 62.72 97 LEU A CA 1
ATOM 795 C C . LEU A 1 97 ? -9.136 9.273 24.209 1.00 62.72 97 LEU A C 1
ATOM 797 O O . LEU A 1 97 ? -9.765 10.216 23.734 1.00 62.72 97 LEU A O 1
ATOM 801 N N . CYS A 1 98 ? -8.564 9.336 25.411 1.00 59.34 98 CYS A N 1
ATOM 802 C CA . CYS A 1 98 ? -8.776 10.465 26.324 1.00 59.34 98 CYS A CA 1
ATOM 803 C C . CYS A 1 98 ? -7.808 11.640 26.091 1.00 59.34 98 CYS A C 1
ATOM 805 O O . CYS A 1 98 ? -8.116 12.765 26.469 1.00 59.34 98 CYS A O 1
ATOM 807 N N . ASP A 1 99 ? -6.659 11.403 25.444 1.00 75.38 99 ASP A N 1
ATOM 808 C CA . ASP A 1 99 ? -5.642 12.433 25.212 1.00 75.38 99 ASP A CA 1
ATOM 809 C C . ASP A 1 99 ? -5.742 13.048 23.796 1.00 75.38 99 ASP A C 1
ATOM 811 O O . ASP A 1 99 ? -5.457 12.368 22.798 1.00 75.38 99 ASP A O 1
ATOM 815 N N . PRO A 1 100 ? -6.108 14.342 23.668 1.00 79.62 100 PRO A N 1
ATOM 816 C CA . PRO A 1 100 ? -6.109 15.054 22.392 1.00 79.62 100 PRO A CA 1
ATOM 817 C C . PRO A 1 100 ? -4.744 15.051 21.692 1.00 79.62 100 PRO A C 1
ATOM 819 O O . PRO A 1 100 ? -4.697 15.056 20.458 1.00 79.62 100 PRO A O 1
ATOM 822 N N . GLN A 1 101 ? -3.646 15.023 22.455 1.00 85.25 101 GLN A N 1
ATOM 823 C CA . GLN A 1 101 ? -2.290 15.004 21.913 1.00 85.25 101 GLN A CA 1
ATOM 824 C C . GLN A 1 101 ? -1.959 13.638 21.295 1.00 85.25 101 GLN A C 1
ATOM 826 O O . GLN A 1 101 ? -1.465 13.579 20.169 1.00 85.25 101 GLN A O 1
ATOM 831 N N . GLY A 1 102 ? -2.306 12.538 21.966 1.00 85.81 102 GLY A N 1
ATOM 832 C CA . GLY A 1 102 ? -2.182 11.185 21.421 1.00 85.81 102 GLY A CA 1
ATOM 833 C C . GLY A 1 102 ? -2.929 10.988 20.101 1.00 85.81 102 GLY A C 1
ATOM 834 O O . GLY A 1 102 ? -2.383 10.433 19.146 1.00 85.81 102 GLY A O 1
ATOM 835 N N . LEU A 1 103 ? -4.155 11.514 20.000 1.00 88.12 103 LEU A N 1
ATOM 836 C CA . LEU A 1 103 ? -4.923 11.473 18.754 1.00 88.12 103 LEU A CA 1
ATOM 837 C C . LEU A 1 103 ? -4.217 12.225 17.618 1.00 88.12 103 LEU A C 1
ATOM 839 O O . LEU A 1 103 ? -4.176 11.732 16.490 1.00 88.12 103 LEU A O 1
ATOM 843 N N . LYS A 1 104 ? -3.666 13.409 17.910 1.00 90.44 104 LYS A N 1
ATOM 844 C CA . LYS A 1 104 ? -2.908 14.198 16.934 1.00 90.44 104 LYS A CA 1
ATOM 845 C C . LYS A 1 104 ? -1.720 13.397 16.394 1.00 90.44 104 LYS A C 1
ATOM 847 O O . LYS A 1 104 ? -1.592 13.276 15.180 1.00 90.44 104 LYS A O 1
ATOM 852 N N . ILE A 1 105 ? -0.935 12.780 17.278 1.00 92.50 105 ILE A N 1
ATOM 853 C CA . ILE A 1 105 ? 0.225 11.956 16.903 1.00 92.50 105 ILE A CA 1
ATOM 854 C C . ILE A 1 105 ? -0.200 10.769 16.027 1.00 92.50 105 ILE A C 1
ATOM 856 O O . ILE A 1 105 ? 0.430 10.492 15.010 1.00 92.50 105 ILE A O 1
ATOM 860 N N . ILE A 1 106 ? -1.291 10.073 16.375 1.00 92.69 106 ILE A N 1
ATOM 861 C CA . ILE A 1 106 ? -1.808 8.963 15.555 1.00 92.69 106 ILE A CA 1
ATOM 862 C C . ILE A 1 106 ? -2.149 9.440 14.138 1.00 92.69 106 ILE A C 1
ATOM 864 O O . ILE A 1 106 ? -1.826 8.758 13.165 1.00 92.69 106 ILE A O 1
ATOM 868 N N . VAL A 1 107 ? -2.807 10.593 14.010 1.00 93.62 107 VAL A N 1
ATOM 869 C CA . VAL A 1 107 ? -3.200 11.147 12.708 1.00 93.62 107 VAL A CA 1
ATOM 870 C C . VAL A 1 107 ? -1.984 11.616 11.903 1.00 93.62 107 VAL A C 1
ATOM 872 O O . VAL A 1 107 ? -1.958 11.420 10.689 1.00 93.62 107 VAL A O 1
ATOM 875 N N . GLU A 1 108 ? -0.972 12.195 12.548 1.00 95.12 108 GLU A N 1
ATOM 876 C CA . GLU A 1 108 ? 0.289 12.585 11.902 1.00 95.12 108 GLU A CA 1
ATOM 877 C C . GLU A 1 1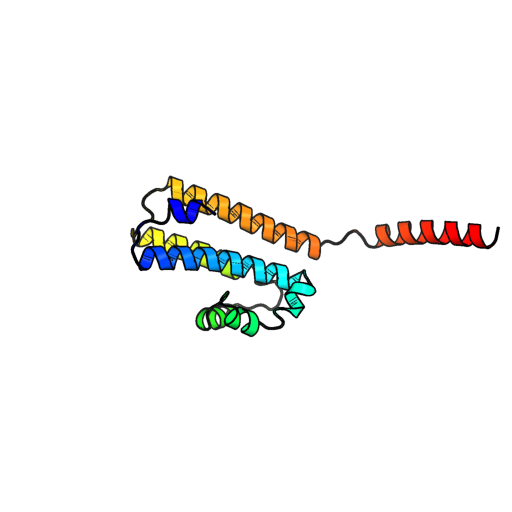08 ? 1.023 11.364 11.326 1.00 95.12 108 GLU A C 1
ATOM 879 O O . GLU A 1 108 ? 1.304 11.327 10.127 1.00 95.12 108 GLU A O 1
ATOM 884 N N . GLU A 1 109 ? 1.212 10.319 12.133 1.00 95.31 109 GLU A N 1
ATOM 885 C CA . GLU A 1 109 ? 1.819 9.048 11.709 1.00 95.31 109 GLU A CA 1
ATOM 886 C C . GLU A 1 109 ? 1.028 8.378 10.576 1.00 95.31 109 GLU A C 1
ATOM 888 O O . GLU A 1 109 ? 1.588 7.847 9.613 1.00 95.31 109 GLU A O 1
ATOM 893 N N . PHE A 1 110 ? -0.302 8.416 10.668 1.00 96.38 110 PHE A N 1
ATOM 894 C CA . PHE A 1 110 ? -1.186 7.913 9.624 1.00 96.38 110 PHE A CA 1
ATOM 895 C C . PHE A 1 110 ? -1.020 8.681 8.307 1.00 96.38 110 PHE A C 1
ATOM 897 O O . PHE A 1 110 ? -0.969 8.069 7.237 1.00 96.38 110 PHE A O 1
ATOM 904 N N . ASN A 1 111 ? -0.932 10.011 8.362 1.00 96.62 111 ASN A N 1
ATOM 905 C CA . ASN A 1 111 ? -0.747 10.837 7.173 1.00 96.62 111 ASN A CA 1
ATOM 906 C C . ASN A 1 111 ? 0.614 10.580 6.523 1.00 96.62 111 ASN A C 1
ATOM 908 O O . ASN A 1 111 ? 0.690 10.500 5.296 1.00 96.62 111 ASN A O 1
ATOM 912 N N . GLU A 1 112 ? 1.668 10.378 7.316 1.00 97.31 112 GLU A N 1
ATOM 913 C CA . GLU A 1 112 ? 2.977 9.980 6.797 1.00 97.31 112 GLU A CA 1
ATOM 914 C C . GLU A 1 112 ? 2.908 8.614 6.095 1.00 97.31 112 GLU A C 1
ATOM 916 O O . GLU A 1 112 ? 3.385 8.458 4.967 1.00 97.31 112 GLU A O 1
ATOM 921 N N . PHE A 1 113 ? 2.247 7.631 6.713 1.00 97.44 113 PHE A N 1
ATOM 922 C CA . PHE A 1 113 ? 2.004 6.323 6.105 1.00 97.44 113 PHE A CA 1
ATOM 923 C C . PHE A 1 113 ? 1.230 6.436 4.779 1.00 97.44 113 PHE A C 1
ATOM 925 O O . PHE A 1 113 ? 1.626 5.851 3.765 1.00 97.44 113 PHE A O 1
ATOM 932 N N . ARG A 1 114 ? 0.147 7.222 4.756 1.00 96.75 114 ARG A N 1
ATOM 933 C CA . ARG A 1 114 ? -0.656 7.464 3.551 1.00 96.75 114 ARG A CA 1
ATOM 934 C C . ARG A 1 114 ? 0.165 8.162 2.463 1.00 96.75 114 ARG A C 1
ATOM 936 O O . ARG A 1 114 ? 0.027 7.804 1.295 1.00 96.75 114 ARG A O 1
ATOM 943 N N . SER A 1 115 ? 1.022 9.113 2.836 1.00 97.38 115 SER A N 1
ATOM 944 C CA . SER A 1 115 ? 1.929 9.810 1.918 1.00 97.38 115 SER A CA 1
ATOM 945 C C . SER A 1 115 ? 2.909 8.838 1.259 1.00 97.38 115 SER A C 1
ATOM 947 O O . SER A 1 115 ? 3.031 8.825 0.038 1.00 97.38 115 SER A O 1
ATOM 949 N N . LYS A 1 116 ? 3.511 7.925 2.033 1.00 97.50 116 LYS A N 1
ATOM 950 C CA . LYS A 1 116 ? 4.383 6.858 1.508 1.00 97.50 116 LYS A CA 1
ATOM 951 C C . LYS A 1 116 ? 3.648 5.925 0.538 1.00 97.50 116 LYS A C 1
ATOM 953 O O . LYS A 1 116 ? 4.190 5.590 -0.512 1.00 97.50 116 LYS A O 1
ATOM 958 N N . CYS A 1 117 ? 2.403 5.552 0.841 1.00 96.75 117 CYS A N 1
ATOM 959 C CA . CYS A 1 117 ? 1.563 4.779 -0.082 1.00 96.75 117 CYS A CA 1
ATOM 960 C C . CYS A 1 117 ? 1.269 5.550 -1.381 1.00 96.75 117 CYS A C 1
ATOM 962 O O . CYS A 1 117 ? 1.327 4.975 -2.465 1.00 96.75 117 CYS A O 1
ATOM 964 N N . GLY A 1 118 ? 0.989 6.853 -1.277 1.00 95.44 118 GLY A N 1
ATOM 965 C CA . GLY A 1 118 ? 0.813 7.731 -2.434 1.00 95.44 118 GLY A CA 1
ATOM 966 C C . GLY A 1 118 ? 2.083 7.866 -3.269 1.00 95.44 118 GLY A C 1
ATOM 967 O O . GLY A 1 118 ? 2.008 7.815 -4.488 1.00 95.44 118 GLY A O 1
ATOM 968 N N . LEU A 1 119 ? 3.251 7.952 -2.633 1.00 96.31 119 LEU A N 1
ATOM 969 C CA . LEU A 1 119 ? 4.536 8.015 -3.325 1.00 96.31 119 LEU A CA 1
ATOM 970 C C . LEU A 1 119 ? 4.810 6.741 -4.137 1.00 96.31 119 LEU A C 1
ATOM 972 O O . LEU A 1 119 ? 5.224 6.835 -5.289 1.00 96.31 119 LEU A O 1
ATOM 976 N N . LEU A 1 120 ? 4.537 5.563 -3.565 1.00 96.06 120 LEU A N 1
ATOM 977 C CA . LEU A 1 120 ? 4.634 4.286 -4.283 1.00 96.06 120 LEU A CA 1
ATOM 978 C C . LEU A 1 120 ? 3.740 4.265 -5.528 1.00 96.06 120 LEU A C 1
ATOM 980 O O . LEU A 1 120 ? 4.183 3.850 -6.594 1.00 96.06 120 LEU A O 1
ATOM 984 N N . TRP A 1 121 ? 2.502 4.745 -5.398 1.00 94.81 121 TRP A N 1
ATOM 985 C CA . TRP A 1 121 ? 1.585 4.871 -6.529 1.00 94.81 121 TRP A CA 1
ATOM 986 C C . TRP A 1 121 ? 2.090 5.873 -7.577 1.00 94.81 121 TRP A C 1
ATOM 988 O O . TRP A 1 121 ? 2.042 5.588 -8.768 1.00 94.81 121 TRP A O 1
ATOM 998 N N . SER A 1 122 ? 2.633 7.016 -7.151 1.00 94.00 122 SER A N 1
ATOM 999 C CA . SER A 1 122 ? 3.185 8.027 -8.058 1.00 94.00 122 SER A CA 1
ATOM 1000 C C . SER A 1 122 ? 4.369 7.511 -8.875 1.00 94.00 122 SER A C 1
ATOM 1002 O O . SER A 1 122 ? 4.468 7.854 -10.048 1.00 94.00 122 SER A O 1
ATOM 1004 N N . TYR A 1 123 ? 5.248 6.691 -8.291 1.00 94.31 123 TYR A N 1
ATOM 1005 C CA . TYR A 1 123 ? 6.371 6.089 -9.022 1.00 94.31 123 TYR A CA 1
ATOM 1006 C C . TYR A 1 123 ? 5.933 5.055 -10.062 1.00 94.31 123 TYR A C 1
ATOM 1008 O O . TYR A 1 123 ? 6.588 4.919 -11.091 1.00 94.31 123 TYR A O 1
ATOM 1016 N N . ASP A 1 124 ? 4.844 4.334 -9.802 1.00 93.25 124 ASP A N 1
ATOM 1017 C CA . ASP A 1 124 ? 4.264 3.399 -10.771 1.00 93.25 124 ASP A CA 1
ATOM 1018 C C . ASP A 1 124 ? 3.547 4.150 -11.903 1.00 93.25 124 ASP A C 1
ATOM 1020 O O . ASP A 1 124 ? 3.737 3.853 -13.081 1.00 93.25 124 ASP A O 1
ATOM 1024 N N . TRP A 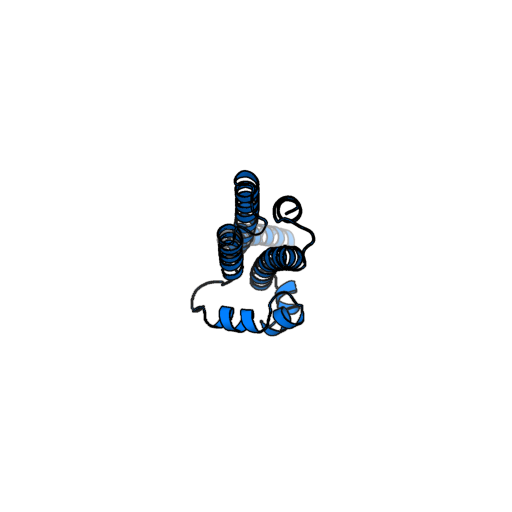1 125 ? 2.790 5.193 -11.551 1.00 91.06 125 TRP A N 1
ATOM 1025 C CA . TRP A 1 125 ? 2.051 6.009 -12.512 1.00 91.06 125 TRP A CA 1
ATOM 1026 C C . TRP A 1 125 ? 2.966 6.854 -13.409 1.00 91.06 125 TRP A C 1
ATOM 1028 O O . TRP A 1 125 ? 2.740 6.961 -14.614 1.00 91.06 125 TRP A O 1
ATOM 1038 N N . ILE A 1 126 ? 4.001 7.473 -12.832 1.00 92.31 126 ILE A N 1
ATOM 1039 C CA . ILE A 1 126 ? 4.935 8.362 -13.531 1.00 92.31 126 ILE A CA 1
ATOM 1040 C C . ILE A 1 126 ? 6.274 7.647 -13.690 1.00 92.31 126 ILE A C 1
ATOM 1042 O O . ILE A 1 126 ? 7.195 7.793 -12.885 1.00 92.31 126 ILE A O 1
ATOM 1046 N N . SER A 1 127 ? 6.385 6.889 -14.776 1.00 89.00 127 SER A N 1
ATOM 1047 C CA . SER A 1 127 ? 7.655 6.303 -15.201 1.00 89.00 127 SER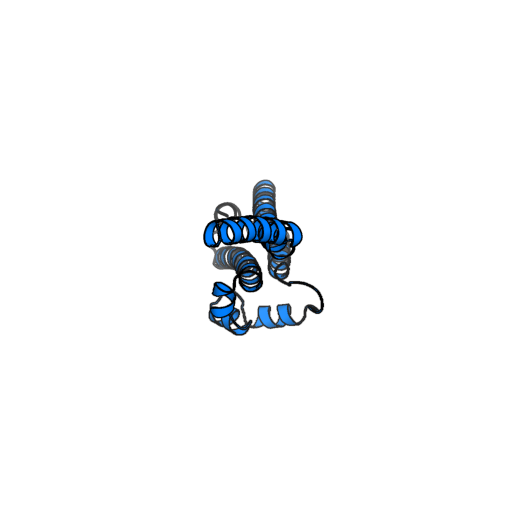 A CA 1
ATOM 1048 C C . SER A 1 127 ? 8.615 7.363 -15.756 1.00 89.00 127 SER A C 1
ATOM 1050 O O . SER A 1 127 ? 8.207 8.447 -16.180 1.00 89.00 127 SER A O 1
ATOM 1052 N N . ILE A 1 128 ? 9.910 7.032 -15.800 1.00 91.94 128 ILE A N 1
ATOM 1053 C CA . ILE A 1 128 ? 10.928 7.849 -16.479 1.00 91.94 128 ILE A CA 1
ATOM 1054 C C . ILE A 1 128 ? 10.466 8.107 -17.925 1.00 91.94 128 ILE A C 1
ATOM 1056 O O . ILE A 1 128 ? 10.031 7.154 -18.580 1.00 91.94 128 ILE A O 1
ATOM 1060 N N . PRO A 1 129 ? 10.568 9.348 -18.449 1.00 95.06 129 PRO A N 1
ATOM 1061 C CA . PRO A 1 129 ? 10.178 9.645 -19.820 1.00 95.06 129 PRO A CA 1
ATOM 1062 C C . PRO A 1 129 ? 10.797 8.652 -20.802 1.00 95.06 129 PRO A C 1
ATOM 1064 O O . PRO A 1 129 ? 12.018 8.477 -20.836 1.00 95.06 129 PRO A O 1
ATOM 1067 N N . LEU A 1 130 ? 9.954 8.017 -21.618 1.00 94.31 130 LEU A N 1
ATOM 1068 C CA . LEU A 1 130 ? 10.366 6.935 -22.515 1.00 94.31 130 LEU A CA 1
ATOM 1069 C C . LEU A 1 130 ? 11.544 7.347 -23.408 1.00 94.31 130 LEU A C 1
ATOM 1071 O O . LEU A 1 130 ? 12.489 6.580 -23.589 1.00 94.31 130 LEU A O 1
ATOM 1075 N N . VAL A 1 131 ? 11.538 8.594 -23.878 1.00 96.88 131 VAL A N 1
ATOM 1076 C CA . VAL A 1 131 ? 12.608 9.166 -24.702 1.00 96.88 131 VAL A CA 1
ATOM 1077 C C . VAL A 1 131 ? 13.989 9.072 -24.044 1.00 96.88 131 VAL A C 1
ATOM 1079 O O . VAL A 1 131 ? 14.963 8.776 -24.728 1.00 96.88 131 VAL A O 1
ATOM 1082 N N . TYR A 1 132 ? 14.102 9.230 -22.721 1.00 97.06 132 TYR A N 1
ATOM 1083 C CA . TYR A 1 132 ? 15.394 9.109 -22.037 1.00 97.06 132 TYR A CA 1
ATOM 1084 C C . TYR A 1 132 ? 15.922 7.677 -22.096 1.00 97.06 132 TYR A C 1
ATOM 1086 O O . TYR A 1 132 ? 17.091 7.463 -22.414 1.00 97.06 132 TYR A O 1
ATOM 1094 N N . THR A 1 133 ? 15.056 6.687 -21.872 1.00 96.75 133 THR A N 1
ATOM 1095 C CA . THR A 1 133 ? 15.448 5.272 -21.974 1.00 96.75 133 THR A CA 1
ATOM 1096 C C . THR A 1 133 ? 15.851 4.892 -23.403 1.00 96.75 133 THR A C 1
ATOM 1098 O O . THR A 1 133 ? 16.826 4.164 -23.607 1.00 96.75 133 THR A O 1
ATOM 1101 N N . GLN A 1 134 ? 15.162 5.446 -24.406 1.00 97.38 134 GLN A N 1
ATOM 1102 C CA . GLN A 1 134 ? 15.443 5.208 -25.821 1.00 97.38 134 GLN A CA 1
ATOM 1103 C C . GLN A 1 134 ? 16.782 5.811 -26.252 1.00 97.38 134 GLN A C 1
ATOM 1105 O O . GLN A 1 134 ? 17.582 5.119 -26.878 1.00 97.38 134 GLN A O 1
ATOM 1110 N N . VAL A 1 135 ? 17.052 7.069 -25.888 1.00 98.19 135 VAL A N 1
ATOM 1111 C CA . VAL A 1 135 ? 18.300 7.764 -26.243 1.00 98.19 135 VAL A CA 1
ATOM 1112 C C . VAL A 1 135 ? 19.516 7.025 -25.684 1.00 98.19 135 VAL A C 1
ATOM 1114 O O . VAL A 1 135 ? 20.468 6.773 -26.421 1.00 98.19 135 VAL A O 1
ATOM 1117 N N . VAL A 1 136 ? 19.472 6.614 -24.413 1.00 97.81 136 VAL A N 1
ATOM 1118 C CA . VAL A 1 136 ? 20.576 5.873 -23.778 1.00 97.81 136 VAL A CA 1
ATOM 1119 C C . VAL A 1 136 ? 20.804 4.517 -24.454 1.00 97.81 136 VAL A C 1
ATOM 1121 O O . VAL A 1 136 ? 21.949 4.135 -24.708 1.00 97.81 136 VAL A O 1
ATOM 1124 N N . THR A 1 137 ? 19.729 3.805 -24.801 1.00 97.69 137 THR A N 1
ATOM 1125 C CA . THR A 1 137 ? 19.813 2.515 -25.506 1.00 97.69 137 THR A CA 1
ATOM 1126 C C . THR A 1 137 ? 20.427 2.679 -26.897 1.00 97.69 137 THR A C 1
ATOM 1128 O O . THR A 1 137 ? 21.367 1.964 -27.240 1.00 97.69 137 THR A O 1
ATOM 1131 N N . LEU A 1 138 ? 19.952 3.655 -27.679 1.00 97.88 138 LEU A N 1
ATOM 1132 C CA . LEU A 1 138 ? 20.460 3.934 -29.025 1.00 97.88 138 LEU A CA 1
ATOM 1133 C C . LEU A 1 138 ? 21.936 4.330 -29.014 1.00 97.88 138 LEU A C 1
ATOM 1135 O O . LEU A 1 138 ? 22.703 3.817 -29.827 1.00 97.88 138 LEU A O 1
ATOM 1139 N N . ALA A 1 139 ? 22.344 5.203 -28.090 1.00 97.88 139 ALA A N 1
ATOM 1140 C CA . ALA A 1 139 ? 23.737 5.618 -27.953 1.00 97.88 139 ALA A CA 1
ATOM 1141 C C . ALA A 1 139 ? 24.651 4.424 -27.635 1.00 97.88 139 ALA A C 1
ATOM 1143 O O . ALA A 1 139 ? 25.679 4.235 -28.285 1.00 97.88 139 ALA A O 1
ATOM 1144 N N . THR A 1 140 ? 24.236 3.579 -26.686 1.00 97.94 140 THR A N 1
ATOM 1145 C CA . THR A 1 140 ? 24.997 2.393 -26.268 1.00 97.94 140 THR A CA 1
ATOM 1146 C C . THR A 1 140 ? 25.111 1.376 -27.406 1.00 97.94 140 THR A C 1
ATOM 1148 O O . THR A 1 140 ? 26.200 0.893 -27.704 1.00 97.94 140 THR A O 1
ATOM 1151 N N . TYR A 1 141 ? 24.002 1.066 -28.082 1.00 98.00 141 TYR A N 1
ATOM 1152 C CA . TYR A 1 141 ? 23.988 0.073 -29.159 1.00 98.00 141 TYR A CA 1
ATOM 1153 C C . TYR A 1 141 ? 24.728 0.554 -30.406 1.00 98.00 141 TYR A C 1
ATOM 1155 O O . TYR A 1 141 ? 25.448 -0.233 -31.011 1.00 98.00 141 TYR A O 1
ATOM 1163 N N . SER A 1 142 ? 24.618 1.836 -30.766 1.00 97.62 142 SER A N 1
ATOM 1164 C CA . SER A 1 142 ? 25.343 2.399 -31.915 1.00 97.62 142 SER A CA 1
ATOM 1165 C C . SER A 1 142 ? 26.856 2.373 -31.697 1.00 97.62 142 SER A C 1
ATOM 1167 O O . SER A 1 142 ? 27.599 2.062 -32.625 1.00 97.62 142 SER A O 1
ATOM 1169 N N . PHE A 1 143 ? 27.314 2.641 -30.468 1.00 97.50 143 PHE A N 1
ATOM 1170 C CA . PHE A 1 143 ? 28.726 2.525 -30.107 1.00 97.50 143 PHE A CA 1
ATOM 1171 C C . PHE A 1 143 ? 29.244 1.094 -30.304 1.00 97.50 143 PHE A C 1
ATOM 1173 O O . PHE A 1 143 ? 30.240 0.889 -30.996 1.00 97.50 143 PHE A O 1
ATOM 1180 N N . PHE A 1 144 ? 28.546 0.095 -29.754 1.00 97.62 144 PHE A N 1
ATOM 1181 C CA . PHE A 1 144 ? 28.955 -1.304 -29.906 1.00 97.62 144 PHE A CA 1
ATOM 1182 C C . PHE A 1 144 ? 28.821 -1.819 -31.341 1.00 97.62 144 PHE A C 1
ATOM 1184 O O . PHE A 1 144 ? 29.625 -2.645 -31.758 1.00 97.62 144 PHE A O 1
ATOM 1191 N N . LEU A 1 145 ? 27.855 -1.318 -32.115 1.00 97.38 145 LEU A N 1
ATOM 1192 C CA . LEU A 1 145 ? 27.722 -1.644 -33.534 1.00 97.38 145 LEU A CA 1
ATOM 1193 C C . LEU A 1 145 ? 28.942 -1.161 -34.328 1.00 97.38 145 LEU A C 1
ATOM 1195 O O . LEU A 1 145 ? 29.496 -1.920 -35.119 1.00 97.38 145 LEU A O 1
ATOM 1199 N N . ALA A 1 146 ? 29.378 0.080 -34.096 1.00 96.81 146 ALA A N 1
ATOM 1200 C CA . ALA A 1 146 ? 30.569 0.626 -34.736 1.00 96.81 146 ALA A CA 1
ATOM 1201 C C . ALA A 1 146 ? 31.833 -0.154 -34.334 1.00 96.81 146 ALA A C 1
ATOM 1203 O O . ALA A 1 146 ? 32.631 -0.494 -35.200 1.00 96.81 146 ALA A O 1
ATOM 1204 N N . ALA A 1 147 ? 31.967 -0.503 -33.050 1.00 96.06 147 ALA A N 1
ATOM 1205 C CA . ALA A 1 147 ? 33.086 -1.292 -32.527 1.00 96.06 147 ALA A CA 1
ATOM 1206 C C . ALA A 1 147 ? 33.108 -2.762 -32.992 1.00 96.06 147 ALA A C 1
ATOM 1208 O O . ALA A 1 147 ? 34.121 -3.432 -32.833 1.00 96.06 147 ALA A O 1
ATOM 1209 N N . LEU A 1 148 ? 31.996 -3.294 -33.510 1.00 95.88 148 LEU A N 1
ATOM 1210 C CA . LEU A 1 148 ? 31.934 -4.657 -34.046 1.00 95.88 148 LEU A CA 1
ATOM 1211 C C . LEU A 1 148 ? 32.452 -4.734 -35.492 1.00 95.88 148 LEU A C 1
ATOM 1213 O O . LEU A 1 148 ? 32.935 -5.781 -35.915 1.00 95.88 148 LEU A O 1
ATOM 1217 N N . VAL A 1 149 ? 32.284 -3.654 -36.260 1.00 92.62 149 VAL A N 1
ATOM 1218 C CA . VAL A 1 149 ? 32.626 -3.594 -37.693 1.00 92.62 149 VAL A CA 1
ATOM 1219 C C . VAL A 1 149 ? 33.982 -2.923 -37.938 1.00 92.62 149 VAL A C 1
ATOM 1221 O O . VAL A 1 149 ? 34.633 -3.249 -38.929 1.00 92.62 149 VAL A O 1
ATOM 1224 N N . GLY A 1 150 ? 34.379 -1.981 -37.077 1.00 80.31 150 GLY A N 1
ATOM 1225 C CA . GLY A 1 150 ? 35.684 -1.309 -37.114 1.00 80.31 150 GLY A CA 1
ATOM 1226 C C . GLY A 1 150 ? 36.750 -2.066 -36.343 1.00 80.31 150 GLY A C 1
ATOM 1227 O O . GLY A 1 150 ? 37.884 -2.135 -36.864 1.00 80.31 150 GLY A O 1
#

InterPro domains:
  IPR000615 Bestrophin [PTHR10736] (1-150)
  IPR02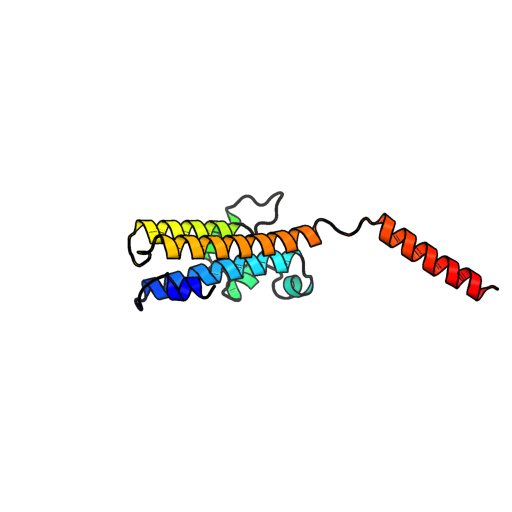1134 Bestrophin-like [PF01062] (3-150)

Solvent-accessible surface area (backbone atoms only — not comparable to full-atom values): 8465 Å² total; per-residue (Å²): 121,67,53,49,73,71,42,49,31,70,93,46,73,64,36,50,50,50,49,51,50,47,52,33,25,51,53,35,22,50,51,45,46,43,37,72,73,30,71,71,45,25,69,74,39,77,49,73,64,50,39,34,76,70,66,51,41,51,77,69,54,49,54,58,56,68,70,47,91,63,90,86,54,88,67,36,58,54,34,55,52,50,40,53,51,52,54,51,50,42,44,71,68,67,67,42,48,86,50,74,66,48,52,49,52,44,51,52,56,47,49,54,52,51,48,54,55,49,49,57,51,48,55,64,74,56,61,80,62,64,66,60,60,48,54,54,51,51,56,54,50,52,53,54,53,50,66,73,77,105

Radius of gyration: 21.9 Å; Cα contacts (8 Å, |Δi|>4): 92; chains: 1; bounding box: 56×31×66 Å

pLDDT: mean 91.16, std 9.29, range [58.97, 98.19]